Protein AF-A0A7J6ARC4-F1 (afdb_monomer_lite)

Sequence (56 aa):
ESCRVLSSVLSSNSSRLRELNLSGNNLQDSGVKLLSAGLENPHCTLETLSLWECNL

Structure (mmCIF, N/CA/C/O backbone):
data_AF-A0A7J6ARC4-F1
#
_entry.id   AF-A0A7J6ARC4-F1
#
loop_
_atom_site.group_PDB
_atom_site.id
_atom_site.type_symbol
_atom_site.label_atom_id
_atom_site.label_alt_id
_atom_site.label_comp_id
_atom_site.label_asym_id
_atom_site.label_entity_id
_atom_site.label_seq_id
_atom_site.pdbx_PDB_ins_code
_atom_site.Cartn_x
_atom_site.Cartn_y
_atom_site.Cartn_z
_atom_site.occupancy
_atom_site.B_iso_or_equiv
_atom_site.auth_seq_id
_atom_site.auth_comp_id
_atom_site.auth_asym_id
_atom_site.auth_atom_id
_atom_site.pdbx_PDB_model_num
ATOM 1 N N . GLU A 1 1 ? 1.688 10.679 -11.731 1.00 66.00 1 GLU A N 1
ATOM 2 C CA . GLU A 1 1 ? 0.485 11.469 -11.401 1.00 66.00 1 GLU A CA 1
ATOM 3 C C . GLU A 1 1 ? -0.549 10.672 -10.610 1.00 66.00 1 GLU A C 1
ATOM 5 O O . GLU A 1 1 ? -0.848 11.048 -9.484 1.00 66.00 1 GLU A O 1
ATOM 10 N N . SER A 1 2 ? -1.009 9.522 -11.114 1.00 85.62 2 SER A N 1
ATOM 11 C CA . SER A 1 2 ? -2.096 8.740 -10.498 1.00 85.62 2 SER A CA 1
ATOM 12 C C . SER A 1 2 ? -1.867 8.357 -9.027 1.00 85.62 2 SER A C 1
ATOM 14 O O . SER A 1 2 ? -2.774 8.522 -8.218 1.00 85.62 2 SER A O 1
ATOM 16 N N . CYS A 1 3 ? -0.653 7.946 -8.631 1.00 94.12 3 CYS A N 1
ATOM 17 C CA . CYS A 1 3 ? -0.369 7.606 -7.228 1.00 94.12 3 CYS A CA 1
ATOM 18 C C . CYS A 1 3 ? -0.436 8.808 -6.273 1.00 94.12 3 CYS A C 1
ATOM 20 O O . CYS A 1 3 ? -0.745 8.621 -5.103 1.00 94.12 3 CYS A O 1
ATOM 22 N N . ARG A 1 4 ? -0.191 10.043 -6.747 1.00 95.38 4 ARG A N 1
ATOM 23 C CA . ARG A 1 4 ? -0.344 11.251 -5.912 1.00 95.38 4 ARG A CA 1
ATOM 24 C C . ARG A 1 4 ? -1.814 11.552 -5.653 1.00 95.38 4 ARG A 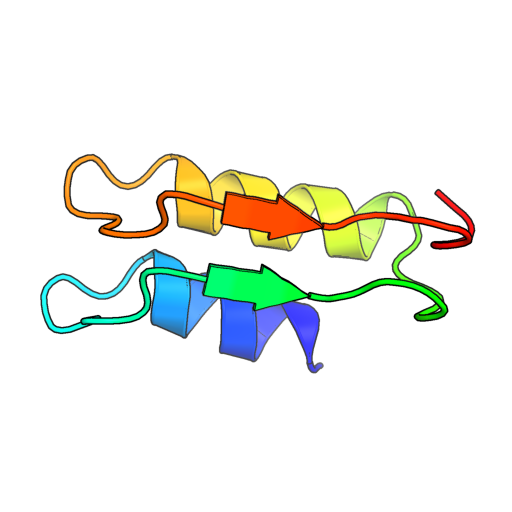C 1
ATOM 26 O O . ARG A 1 4 ? -2.184 11.831 -4.519 1.00 95.38 4 ARG A O 1
ATOM 33 N N . VAL A 1 5 ? -2.648 11.449 -6.689 1.00 95.50 5 VAL A N 1
ATOM 34 C CA . VAL A 1 5 ? -4.103 11.624 -6.564 1.00 95.50 5 VAL A CA 1
ATOM 35 C C . VAL A 1 5 ? -4.683 10.559 -5.636 1.00 95.50 5 VAL A C 1
ATOM 37 O O . VAL A 1 5 ? -5.411 10.891 -4.707 1.00 95.50 5 VAL A O 1
ATOM 40 N N . LEU A 1 6 ? -4.307 9.292 -5.831 1.00 95.94 6 LEU A N 1
ATOM 41 C CA . LEU A 1 6 ? -4.741 8.196 -4.963 1.00 95.94 6 LEU A CA 1
ATOM 42 C C . LEU A 1 6 ? -4.269 8.387 -3.522 1.00 95.94 6 LEU A C 1
ATOM 44 O O . LEU A 1 6 ? -5.070 8.237 -2.610 1.00 95.94 6 LEU A O 1
ATOM 48 N N . SER A 1 7 ? -3.015 8.788 -3.311 1.00 96.38 7 SER A N 1
ATOM 49 C CA . SER A 1 7 ? -2.502 9.127 -1.980 1.00 96.38 7 SER A CA 1
ATOM 50 C C . SER A 1 7 ? -3.334 10.228 -1.313 1.00 96.38 7 SER A C 1
ATOM 52 O O . SER A 1 7 ? -3.763 10.049 -0.179 1.00 96.38 7 SER A O 1
ATOM 54 N N . SER A 1 8 ? -3.693 11.292 -2.043 1.00 95.50 8 SER A N 1
ATOM 55 C CA . SER A 1 8 ? -4.581 12.347 -1.530 1.00 95.50 8 SER A CA 1
ATOM 56 C C . SER A 1 8 ? -5.990 11.852 -1.191 1.00 95.50 8 SER A C 1
ATOM 58 O O . SER A 1 8 ? -6.623 12.395 -0.287 1.00 95.50 8 SER A O 1
ATOM 60 N N . VAL A 1 9 ? -6.513 10.865 -1.924 1.00 95.25 9 VAL A N 1
ATOM 61 C CA . VAL A 1 9 ? -7.802 10.237 -1.603 1.00 95.25 9 VAL A CA 1
ATOM 62 C C . VAL A 1 9 ? -7.666 9.390 -0.340 1.00 95.25 9 VAL A C 1
ATOM 64 O O . VAL A 1 9 ? -8.491 9.517 0.557 1.00 95.25 9 VAL A O 1
ATOM 67 N N . LEU A 1 10 ? -6.621 8.569 -0.233 1.00 96.00 10 LEU A N 1
ATOM 68 C CA . LEU A 1 10 ? -6.366 7.712 0.931 1.00 96.00 10 LEU A CA 1
ATOM 69 C C . LEU A 1 10 ? -6.111 8.532 2.202 1.00 96.00 10 LEU A C 1
ATOM 71 O O . LEU A 1 10 ? -6.588 8.172 3.274 1.00 96.00 10 LEU A O 1
ATOM 75 N N . SER A 1 11 ? -5.455 9.686 2.066 1.00 95.69 11 SER A N 1
ATOM 76 C CA . SER A 1 11 ? -5.204 10.616 3.161 1.00 95.69 11 SER A CA 1
ATOM 77 C C . SER A 1 11 ? -6.371 11.568 3.443 1.00 95.69 11 SER A C 1
ATOM 79 O O . SER A 1 11 ? -6.225 12.457 4.280 1.00 95.69 11 SER A O 1
ATOM 81 N N . SER A 1 12 ? -7.503 11.464 2.745 1.00 95.00 12 SER A N 1
ATOM 82 C CA . SER A 1 12 ? -8.659 12.325 2.997 1.00 95.00 12 SER A CA 1
ATOM 83 C C . SER A 1 12 ? -9.560 11.722 4.067 1.00 95.00 12 SER A C 1
ATOM 85 O O . SER A 1 12 ? -10.074 10.617 3.910 1.00 95.00 12 SER A O 1
ATOM 87 N N . ASN A 1 13 ? -9.870 12.502 5.103 1.00 92.44 13 ASN A N 1
ATOM 88 C CA . ASN A 1 13 ? -10.798 12.097 6.169 1.00 92.44 13 ASN A CA 1
ATOM 89 C C . ASN A 1 13 ? -12.242 11.889 5.673 1.00 92.44 13 ASN A C 1
ATOM 91 O O . ASN A 1 13 ? -13.082 11.377 6.407 1.00 92.44 13 ASN A O 1
ATOM 95 N N . SER A 1 14 ? -12.555 12.322 4.447 1.00 92.75 14 SER A N 1
ATOM 96 C CA . SER A 1 14 ? -13.858 12.099 3.805 1.00 92.75 14 SER A CA 1
ATOM 97 C C . SER A 1 14 ? -13.866 10.890 2.868 1.00 92.75 14 SER A C 1
ATOM 99 O O . SER A 1 14 ? -14.895 10.598 2.255 1.00 92.75 14 SER A O 1
ATOM 101 N N . SER A 1 15 ? -12.737 10.192 2.720 1.00 92.50 15 SER A N 1
ATOM 102 C CA . SER A 1 15 ? -12.672 9.004 1.882 1.00 92.50 15 SER A CA 1
ATOM 103 C C . SER A 1 15 ? -13.505 7.881 2.477 1.00 92.50 15 SER A C 1
ATOM 105 O O . SER A 1 15 ? -13.373 7.514 3.645 1.00 92.50 15 SER A O 1
ATOM 107 N N . ARG A 1 16 ? -14.364 7.315 1.635 1.00 94.12 16 ARG A N 1
ATOM 108 C CA . ARG A 1 16 ? -15.170 6.130 1.947 1.00 94.12 16 ARG A CA 1
ATOM 109 C C . ARG A 1 16 ? -14.680 4.906 1.176 1.00 94.12 16 ARG A C 1
ATOM 111 O O . ARG A 1 16 ? -15.417 3.933 1.048 1.00 94.12 16 ARG A O 1
ATOM 118 N N . LEU A 1 17 ? -13.481 4.988 0.599 1.00 96.25 17 LEU A N 1
ATOM 119 C CA . LEU A 1 17 ? -12.908 3.929 -0.215 1.00 96.25 17 LEU A CA 1
ATOM 120 C C . LEU A 1 17 ? -12.509 2.758 0.688 1.00 96.25 17 LEU A C 1
ATOM 122 O O . LEU A 1 17 ? -11.607 2.896 1.505 1.00 96.25 17 LEU A O 1
ATOM 126 N N . ARG A 1 18 ? -13.187 1.616 0.538 1.00 97.06 18 ARG A N 1
ATOM 127 C CA . ARG A 1 18 ? -12.919 0.391 1.314 1.00 97.06 18 ARG A CA 1
ATOM 128 C C . ARG A 1 18 ? -12.049 -0.606 0.554 1.00 97.06 18 ARG A C 1
ATOM 130 O O . ARG A 1 18 ? -11.298 -1.352 1.170 1.00 97.06 18 ARG A O 1
ATOM 137 N N . GLU A 1 19 ? -12.098 -0.581 -0.773 1.00 98.06 19 GLU A N 1
ATOM 138 C CA . GLU A 1 19 ? -11.375 -1.519 -1.628 1.00 98.06 19 GLU A CA 1
ATOM 139 C C . GLU A 1 19 ? -10.696 -0.778 -2.777 1.00 98.06 19 GLU A C 1
ATOM 141 O O . GLU A 1 19 ? -11.296 0.089 -3.418 1.00 98.06 19 GLU A O 1
ATOM 146 N N . LEU A 1 20 ? -9.437 -1.120 -3.037 1.00 97.06 20 LEU A N 1
ATOM 147 C CA . LEU A 1 20 ? -8.645 -0.556 -4.118 1.00 97.06 20 LEU A CA 1
ATOM 148 C C . LEU A 1 20 ? -7.810 -1.661 -4.761 1.00 97.0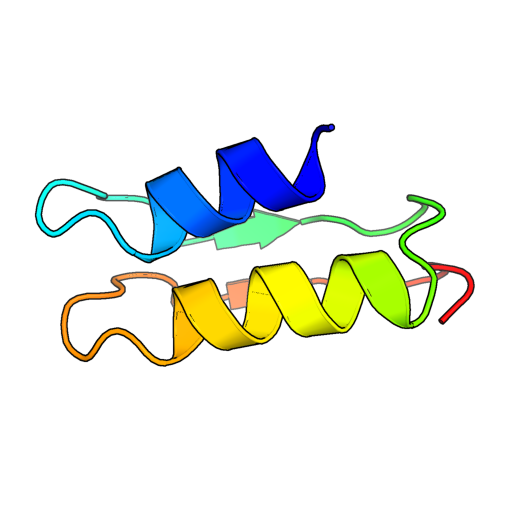6 20 LEU A C 1
ATOM 150 O O . LEU A 1 20 ? -6.942 -2.253 -4.126 1.00 97.06 20 LEU A O 1
ATOM 154 N N . ASN A 1 21 ? -8.050 -1.914 -6.044 1.00 97.12 21 ASN A N 1
ATOM 155 C CA . ASN A 1 21 ? -7.251 -2.843 -6.831 1.00 97.12 21 ASN A CA 1
ATOM 156 C C . ASN A 1 21 ? -6.357 -2.064 -7.798 1.00 97.12 21 ASN A C 1
ATOM 158 O O . ASN A 1 21 ? -6.854 -1.362 -8.677 1.00 97.12 21 ASN A O 1
ATOM 162 N N . LEU A 1 22 ? -5.042 -2.197 -7.632 1.00 96.19 22 LEU A N 1
ATOM 163 C CA . LEU A 1 22 ? -4.033 -1.604 -8.511 1.00 96.19 22 LEU A CA 1
ATOM 164 C C . LEU A 1 22 ? -3.230 -2.663 -9.272 1.00 96.19 22 LEU A C 1
ATOM 166 O O . LEU A 1 22 ? -2.199 -2.340 -9.863 1.00 96.19 22 LEU A O 1
ATOM 170 N N . SER A 1 23 ? -3.704 -3.905 -9.298 1.00 96.06 23 SER A N 1
ATOM 171 C CA . SER A 1 23 ? -3.043 -4.996 -10.007 1.00 96.06 23 SER A CA 1
ATOM 172 C C . SER A 1 23 ? -2.846 -4.684 -11.494 1.00 96.06 23 SER A C 1
ATOM 174 O O . SER A 1 23 ? -3.703 -4.066 -12.125 1.00 96.06 23 SER A O 1
ATOM 176 N N . GLY A 1 24 ? -1.703 -5.086 -12.045 1.00 95.38 24 GLY A N 1
ATOM 177 C CA . GLY A 1 24 ? -1.304 -4.852 -13.432 1.00 95.38 24 GLY A CA 1
ATOM 178 C C . GLY A 1 24 ? -0.837 -3.424 -13.737 1.00 95.38 24 GLY A C 1
ATOM 179 O O . GLY A 1 24 ? -0.516 -3.125 -14.886 1.00 95.38 24 GLY A O 1
ATOM 180 N N . ASN A 1 25 ? -0.788 -2.520 -12.748 1.00 94.88 25 ASN A N 1
ATOM 181 C CA . ASN A 1 25 ? -0.271 -1.163 -12.951 1.00 94.88 25 ASN A CA 1
ATOM 182 C C . ASN A 1 25 ? 1.230 -1.085 -12.676 1.00 94.88 25 ASN A C 1
ATOM 184 O O . ASN A 1 25 ? 1.691 -1.559 -11.648 1.00 94.88 25 ASN A O 1
ATOM 188 N N . ASN A 1 26 ? 1.986 -0.395 -13.530 1.00 94.00 26 ASN A N 1
ATOM 189 C CA . ASN A 1 26 ? 3.402 -0.113 -13.287 1.00 94.00 26 ASN A CA 1
ATOM 190 C C . ASN A 1 26 ? 3.564 0.985 -12.219 1.00 94.00 26 ASN A C 1
ATOM 192 O O . ASN A 1 26 ? 3.606 2.173 -12.551 1.00 94.00 26 ASN A O 1
ATOM 196 N N . LEU A 1 27 ? 3.599 0.594 -10.944 1.00 93.12 27 LEU A N 1
ATOM 197 C CA . LEU A 1 27 ? 3.652 1.534 -9.822 1.00 93.12 27 LEU A CA 1
ATOM 198 C C . LEU A 1 27 ? 5.074 2.027 -9.554 1.00 93.12 27 LEU A C 1
ATOM 200 O O . LEU A 1 27 ? 5.237 3.214 -9.256 1.00 93.12 27 LEU A O 1
ATOM 204 N N . GLN A 1 28 ? 6.074 1.147 -9.695 1.00 93.12 28 GLN 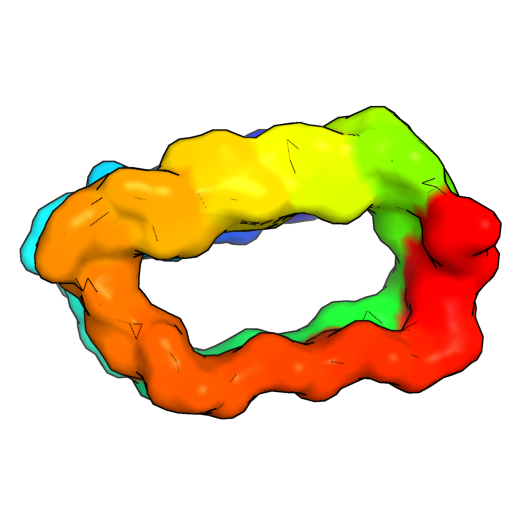A N 1
ATOM 205 C CA . GLN A 1 28 ? 7.460 1.360 -9.262 1.00 93.12 28 GLN A CA 1
ATOM 206 C C . GLN A 1 28 ? 7.564 1.694 -7.759 1.00 93.12 28 GLN A C 1
ATOM 208 O O . GLN A 1 28 ? 6.613 2.160 -7.124 1.00 93.12 28 GLN A O 1
ATOM 213 N N . ASP A 1 29 ? 8.763 1.578 -7.192 1.00 93.50 29 ASP A N 1
ATOM 214 C CA . ASP A 1 29 ? 9.058 2.015 -5.817 1.00 93.50 29 ASP A CA 1
ATOM 215 C C . ASP A 1 29 ? 8.522 3.416 -5.474 1.00 93.50 29 ASP A C 1
ATOM 217 O O . ASP A 1 29 ? 8.045 3.680 -4.366 1.00 93.50 29 ASP A O 1
ATOM 221 N N . SER A 1 30 ? 8.603 4.350 -6.427 1.00 94.12 30 SER A N 1
ATOM 222 C CA . SER A 1 30 ? 8.165 5.733 -6.214 1.00 94.12 30 SER A CA 1
ATOM 223 C C . SER A 1 30 ? 6.646 5.859 -6.061 1.00 94.12 30 SER A C 1
ATOM 225 O O . SER A 1 30 ? 6.178 6.631 -5.221 1.00 94.12 30 SER A O 1
ATOM 227 N N . GLY A 1 31 ? 5.865 5.091 -6.826 1.00 94.50 31 GLY A N 1
ATOM 228 C CA . GLY A 1 31 ? 4.411 5.068 -6.716 1.00 94.50 31 GLY A CA 1
ATOM 229 C C . GLY A 1 31 ? 3.951 4.407 -5.423 1.00 94.50 31 GLY A C 1
ATOM 230 O O . GLY A 1 31 ? 3.044 4.925 -4.774 1.00 94.50 31 GLY A O 1
ATOM 231 N N . VAL A 1 32 ? 4.617 3.326 -5.011 1.00 93.69 32 VAL A N 1
ATOM 232 C CA . VAL A 1 32 ? 4.329 2.627 -3.750 1.00 93.69 32 VAL A CA 1
ATOM 233 C C . VAL A 1 32 ? 4.578 3.543 -2.559 1.00 93.69 32 VAL A C 1
ATOM 235 O O . VAL A 1 32 ? 3.695 3.688 -1.723 1.00 93.69 32 VAL A O 1
ATOM 238 N N . LYS A 1 33 ? 5.720 4.244 -2.516 1.00 95.69 33 LYS A N 1
ATOM 239 C CA . LYS A 1 33 ? 6.035 5.199 -1.437 1.00 95.69 33 LYS A CA 1
ATOM 240 C C . LYS A 1 33 ? 4.964 6.279 -1.271 1.00 95.69 33 LYS A C 1
ATOM 242 O O . LYS A 1 33 ? 4.612 6.622 -0.146 1.00 95.69 33 LYS A O 1
ATOM 247 N N . LEU A 1 34 ? 4.427 6.799 -2.377 1.00 96.62 34 LEU A N 1
ATOM 248 C CA . LEU A 1 34 ? 3.345 7.787 -2.339 1.00 96.62 34 LEU A CA 1
ATOM 249 C C . LEU A 1 34 ? 2.050 7.200 -1.771 1.00 96.62 34 LEU A C 1
ATOM 251 O O . LEU A 1 34 ? 1.390 7.850 -0.962 1.00 96.62 34 LEU A O 1
ATOM 255 N N . LEU A 1 35 ? 1.684 5.989 -2.195 1.00 96.25 35 LEU A N 1
ATOM 256 C CA . LEU A 1 35 ? 0.492 5.303 -1.697 1.00 96.25 35 LEU A CA 1
ATOM 257 C C . LEU A 1 35 ? 0.626 4.973 -0.206 1.00 96.25 35 LEU A C 1
ATOM 259 O O . LEU A 1 35 ? -0.303 5.258 0.543 1.00 96.25 35 LEU A O 1
ATOM 263 N N . SER A 1 36 ? 1.785 4.474 0.236 1.00 95.81 36 SER A N 1
ATOM 264 C CA . SER A 1 36 ? 2.068 4.191 1.649 1.00 95.81 36 SER A CA 1
ATOM 265 C C . SER A 1 36 ? 1.865 5.420 2.534 1.00 95.81 36 SER A C 1
ATOM 267 O O . SER A 1 36 ? 1.165 5.326 3.536 1.00 95.81 36 SER A O 1
ATOM 269 N N . ALA A 1 37 ? 2.355 6.592 2.119 1.00 96.12 37 ALA A N 1
ATO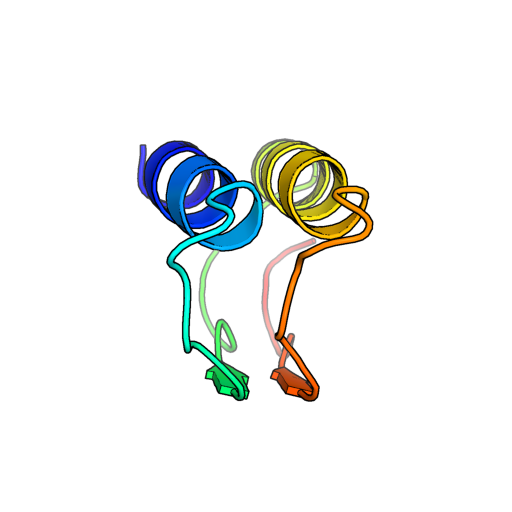M 270 C CA . ALA A 1 37 ? 2.141 7.837 2.861 1.00 96.12 37 ALA A CA 1
ATOM 271 C C . ALA A 1 37 ? 0.650 8.212 3.003 1.00 96.12 37 ALA A C 1
ATOM 273 O O . ALA A 1 37 ? 0.248 8.801 4.002 1.00 96.12 37 ALA A O 1
ATOM 274 N N . GLY A 1 38 ? -0.185 7.864 2.017 1.00 95.12 38 GLY A N 1
ATOM 275 C CA . GLY A 1 38 ? -1.634 8.068 2.099 1.00 95.12 38 GLY A CA 1
ATOM 276 C C . GLY A 1 38 ? -2.316 7.086 3.056 1.00 95.12 38 GLY A C 1
ATOM 277 O O . GLY A 1 38 ? -3.238 7.464 3.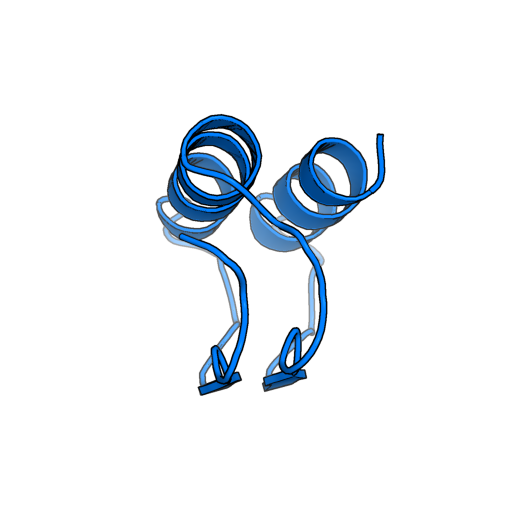775 1.00 95.12 38 GLY A O 1
ATOM 278 N N . LEU A 1 39 ? -1.838 5.837 3.086 1.00 96.06 39 LEU A N 1
ATOM 279 C CA 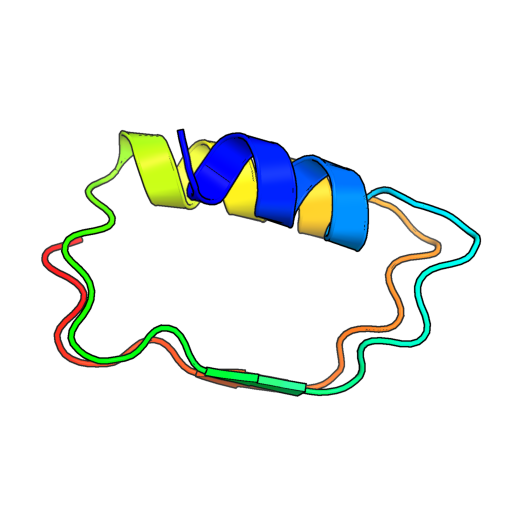. LEU A 1 39 ? -2.339 4.767 3.957 1.00 96.06 39 LEU A CA 1
ATOM 280 C C . LEU A 1 39 ? -1.972 4.965 5.432 1.00 96.06 39 LEU A C 1
ATOM 282 O O . LEU A 1 39 ? -2.689 4.473 6.296 1.00 96.06 39 LEU A O 1
ATOM 286 N N . GLU A 1 40 ? -0.893 5.692 5.725 1.00 95.94 40 GLU A N 1
ATOM 287 C CA . GLU A 1 40 ? -0.489 6.044 7.093 1.00 95.94 40 GLU A CA 1
ATOM 288 C C . GLU A 1 40 ? -1.484 6.985 7.798 1.00 95.94 40 GLU A C 1
ATOM 290 O O . GLU A 1 40 ? -1.402 7.160 9.015 1.00 95.94 40 GLU A O 1
ATOM 295 N N . ASN A 1 41 ? -2.444 7.583 7.076 1.00 94.25 41 ASN A N 1
ATOM 296 C CA . ASN A 1 41 ? -3.479 8.388 7.716 1.00 94.25 41 ASN A CA 1
ATOM 297 C C . ASN A 1 41 ? -4.353 7.499 8.635 1.00 94.25 41 ASN A C 1
ATOM 299 O O . ASN A 1 41 ? -4.989 6.566 8.143 1.00 94.25 41 ASN A O 1
ATOM 303 N N . PRO A 1 42 ? -4.486 7.818 9.940 1.00 93.62 42 PRO A N 1
ATOM 304 C CA . PRO A 1 42 ? -5.329 7.060 10.873 1.00 93.62 42 PRO A CA 1
ATOM 305 C C . PRO A 1 42 ? -6.824 7.039 10.509 1.00 93.62 42 PRO A C 1
ATOM 307 O O . PRO A 1 42 ? -7.571 6.208 11.018 1.00 93.62 42 PRO A O 1
ATOM 310 N N . HIS A 1 43 ? -7.275 7.954 9.651 1.00 93.12 43 HIS A N 1
ATOM 311 C CA . HIS A 1 43 ? -8.639 8.016 9.129 1.00 93.12 43 HIS A CA 1
ATOM 312 C C . HIS A 1 43 ? -8.809 7.302 7.783 1.00 93.12 43 HIS A C 1
ATOM 314 O O . HIS A 1 43 ? -9.909 7.328 7.228 1.00 93.12 43 HIS A O 1
ATOM 320 N N . CYS A 1 44 ? -7.755 6.684 7.242 1.00 95.19 44 CYS A N 1
ATOM 321 C CA . CYS A 1 44 ? -7.862 5.883 6.032 1.00 95.19 44 CYS A CA 1
ATOM 322 C C . CYS A 1 44 ? -8.867 4.749 6.267 1.00 95.19 44 CYS A C 1
ATOM 324 O O . CYS A 1 44 ? -8.740 3.956 7.200 1.00 95.19 44 CYS A O 1
ATOM 326 N N . THR A 1 45 ? -9.894 4.684 5.422 1.00 96.06 45 THR A N 1
ATOM 327 C CA . THR A 1 45 ? -10.957 3.680 5.537 1.00 96.06 45 THR A CA 1
ATOM 328 C C . THR A 1 45 ? -10.703 2.449 4.673 1.00 96.06 45 THR A C 1
ATOM 330 O O . THR A 1 45 ? -11.537 1.546 4.674 1.00 96.06 45 THR A O 1
ATOM 333 N N . LEU A 1 46 ? -9.575 2.381 3.964 1.00 97.31 46 LEU A N 1
ATOM 334 C CA . LEU A 1 46 ? -9.265 1.270 3.073 1.00 97.31 46 LEU A CA 1
ATOM 335 C C . LEU A 1 46 ? -9.070 -0.028 3.868 1.00 97.31 46 LEU A C 1
ATOM 337 O O . LEU A 1 46 ? -8.243 -0.094 4.770 1.00 97.31 46 LEU A O 1
ATOM 341 N N . GLU A 1 47 ? -9.824 -1.062 3.514 1.00 97.44 47 GLU A N 1
ATOM 342 C CA . GLU A 1 47 ? -9.715 -2.406 4.090 1.00 97.44 47 GLU A CA 1
ATOM 343 C C . GLU A 1 47 ? -8.877 -3.323 3.205 1.00 97.44 47 GLU A C 1
ATOM 345 O O . GLU A 1 47 ? -8.055 -4.092 3.696 1.00 97.44 47 GLU A O 1
ATOM 350 N N . THR A 1 48 ? -9.097 -3.240 1.891 1.00 97.75 48 THR A N 1
ATOM 351 C CA . THR A 1 48 ? -8.478 -4.137 0.917 1.00 97.75 48 THR A CA 1
ATOM 352 C C . THR A 1 48 ? -7.677 -3.342 -0.098 1.00 97.75 48 THR A C 1
ATOM 354 O O . THR A 1 48 ? -8.213 -2.489 -0.809 1.00 97.75 48 THR A O 1
ATOM 357 N N . LEU A 1 49 ? -6.390 -3.670 -0.199 1.00 96.62 49 LEU A N 1
ATOM 358 C CA . LEU A 1 49 ? -5.497 -3.195 -1.246 1.00 96.62 49 LEU A CA 1
ATOM 359 C C . LEU A 1 49 ? -4.946 -4.396 -2.014 1.00 96.62 49 LEU A C 1
ATOM 361 O O . LEU A 1 49 ? -4.225 -5.216 -1.450 1.00 96.62 49 LEU A O 1
ATOM 365 N N . SER A 1 50 ? -5.267 -4.494 -3.302 1.00 97.12 50 SER A N 1
ATOM 366 C CA . SER A 1 50 ? -4.746 -5.553 -4.172 1.00 97.12 50 SER A CA 1
ATOM 367 C C . SER A 1 50 ? -3.610 -5.028 -5.042 1.00 97.12 50 SER A C 1
ATOM 369 O O . SER A 1 50 ? -3.801 -4.108 -5.840 1.00 97.12 50 SER A O 1
ATOM 371 N N . LEU A 1 51 ? -2.436 -5.643 -4.885 1.00 94.44 51 LEU A N 1
ATOM 372 C CA . LEU A 1 51 ? -1.218 -5.365 -5.640 1.00 94.44 51 LEU A CA 1
ATOM 373 C C . LEU A 1 51 ? -0.704 -6.677 -6.234 1.00 94.44 51 LEU A C 1
ATOM 375 O O . LEU A 1 51 ? -0.091 -7.484 -5.540 1.00 94.44 51 LEU A O 1
ATOM 379 N N . TRP A 1 52 ? -0.969 -6.896 -7.514 1.00 94.44 52 TRP A N 1
ATOM 380 C CA . TRP A 1 52 ? -0.438 -8.024 -8.274 1.00 94.44 52 TRP A CA 1
ATOM 381 C C . TRP A 1 52 ? 0.182 -7.514 -9.571 1.00 94.44 52 TRP A C 1
ATOM 383 O O . TRP A 1 52 ? -0.367 -6.600 -10.173 1.00 94.44 52 TRP A O 1
ATOM 393 N N . GLU A 1 53 ? 1.313 -8.069 -10.015 1.00 93.62 53 GLU A N 1
ATOM 394 C CA . GLU A 1 53 ? 1.982 -7.643 -11.264 1.00 93.62 53 GLU A CA 1
ATOM 395 C C . GLU A 1 53 ? 2.227 -6.119 -11.354 1.00 93.62 53 GLU A C 1
ATOM 397 O O . GLU A 1 53 ? 2.072 -5.500 -12.405 1.00 93.62 53 GLU A O 1
ATOM 402 N N . CYS A 1 54 ? 2.607 -5.487 -10.237 1.00 91.94 54 CYS A N 1
ATOM 403 C CA . CYS A 1 54 ? 2.722 -4.027 -10.165 1.00 91.94 54 CYS A CA 1
ATOM 404 C C . CYS A 1 54 ? 4.096 -3.443 -10.559 1.00 91.94 54 CYS A C 1
ATOM 406 O O . CYS A 1 54 ? 4.304 -2.238 -10.395 1.00 91.94 54 CYS A O 1
ATOM 408 N N . ASN A 1 55 ? 5.029 -4.269 -11.057 1.00 87.06 55 ASN A N 1
ATOM 409 C CA . ASN A 1 55 ? 6.426 -3.888 -11.339 1.00 87.06 55 ASN A CA 1
ATOM 410 C C . ASN A 1 55 ? 7.028 -3.051 -10.195 1.00 87.06 55 ASN A C 1
ATOM 412 O O . ASN A 1 55 ? 7.389 -1.888 -10.389 1.00 87.06 55 ASN A O 1
ATOM 416 N N . LEU A 1 56 ? 6.997 -3.635 -8.992 1.00 78.81 56 LEU A N 1
ATOM 417 C CA . LEU A 1 56 ? 7.460 -3.016 -7.751 1.00 78.81 56 LEU A CA 1
ATOM 418 C C . LEU A 1 56 ? 8.987 -2.926 -7.756 1.00 78.81 56 LEU A C 1
ATOM 420 O O . LEU A 1 56 ? 9.618 -3.992 -7.951 1.00 78.81 56 LEU A O 1
#

Organism: Ameiurus melas (NCBI:txid219545)

pLDDT: mean 94.08, std 4.86, range [66.0, 98.06]

Foldseek 3Di:
DVLQVLLVLQQDLPRPAAEDEPEPAQCPPVSVVSNVNSPPRPSRNHNYYHYHNRVD

Radius of gyration: 10.54 Å; chains: 1; bounding box: 24×20×24 Å

Secondary structure (DSSP, 8-state):
-HHHHHHHHHT-TT----EEE-TT---HHHHHHHHHHHHT-TT----EEE-SS---

InterPro domains:
  IPR001611 Leucine-rich repeat [PF13516] (17-36)
  IPR032675 Leucine-rich repeat domain superfamily [G3DSA:3.80.10.10] (1-56)
  IPR051261 NOD-like receptor [PTHR24106] (1-56)